Protein AF-A0A660MDF4-F1 (afdb_monomer)

Nearest PDB structures (foldseek):
  7ne4-assembly1_A  TM=8.855E-01  e=6.232E-06  Serratia proteamaculans
  7ywp-assembly1_A  TM=8.469E-01  e=3.876E-06  Serratia proteamaculans
  7yx7-assembly1_A  TM=8.996E-01  e=8.747E-06  Serratia proteamaculans
  7ne5-assembly1_A  TM=9.049E-01  e=1.147E-05  Serratia proteamaculans
  7zjz-assembly1_A  TM=8.510E-01  e=8.174E-06  Serratia proteamaculans

pLDDT: mean 87.12, std 18.78, range [40.5, 98.62]

Mean predicted aligned error: 10.51 Å

Foldseek 3Di:
DDDDDDDPPPPPPPPDPDPQDQDDAFFQWDWDDDPVGIDTDRCPVLDDPVPPPVRNVVNVVSRVVSVCVVCVVCVVVVVVVVCVVVVPDDPDDDDDDDDD

Radius of gyration: 26.7 Å; Cα contacts (8 Å, |Δi|>4): 46; chains: 1; bounding box: 45×89×53 Å

Sequence (100 aa):
MHLKPLLLTLVLTMTTLHAQTPPDVEKRPHTVTSPHGERQDEYYWLRDDERKDPQMLAYLNAENAYADAVLAPLQAQEDKLYDEIVARIKQDDSSVPERD

Struct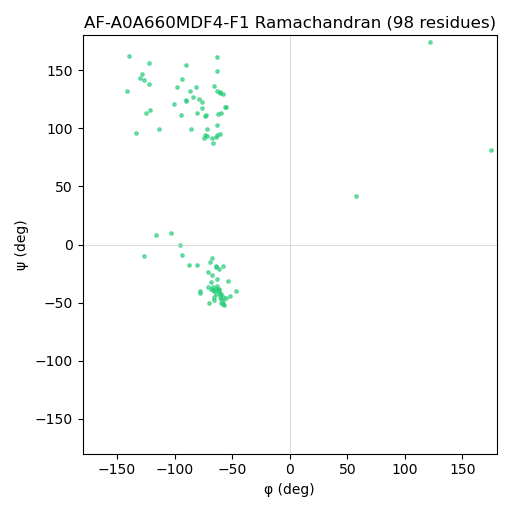ure (mmCIF, N/CA/C/O backbone):
data_AF-A0A660MDF4-F1
#
_entry.id   AF-A0A660MDF4-F1
#
loop_
_atom_site.group_PDB
_atom_site.id
_atom_site.type_symbol
_atom_site.label_atom_id
_atom_site.label_alt_id
_atom_site.label_comp_id
_atom_site.label_asym_id
_atom_site.label_entity_id
_atom_site.label_seq_id
_atom_site.pdbx_PDB_ins_code
_atom_site.Cartn_x
_atom_site.Cartn_y
_atom_site.Cartn_z
_atom_site.occupancy
_atom_site.B_iso_or_equiv
_atom_site.auth_seq_id
_atom_site.auth_comp_id
_atom_site.auth_asym_id
_atom_site.auth_atom_id
_atom_site.pdbx_PDB_model_num
ATOM 1 N N . MET A 1 1 ? -6.392 -58.453 34.659 1.00 48.75 1 MET A N 1
ATOM 2 C CA . MET A 1 1 ? -5.064 -57.844 34.414 1.00 48.75 1 MET A CA 1
ATOM 3 C C . MET A 1 1 ? -4.939 -57.665 32.916 1.00 48.75 1 MET A C 1
ATOM 5 O O . MET A 1 1 ? -5.020 -58.687 32.263 1.00 48.75 1 MET A O 1
ATOM 9 N N . HIS A 1 2 ? -4.894 -56.437 32.396 1.00 40.50 2 HIS A N 1
ATOM 10 C CA . HIS A 1 2 ? -4.283 -56.010 31.118 1.00 40.50 2 HIS A CA 1
ATOM 11 C C . HIS A 1 2 ? -4.637 -54.522 30.951 1.00 40.50 2 HIS A C 1
ATOM 13 O O . HIS A 1 2 ? -5.637 -54.141 30.348 1.00 40.50 2 HIS A O 1
ATOM 19 N N . LEU A 1 3 ? -3.840 -53.703 31.637 1.00 44.50 3 LEU A N 1
ATOM 20 C CA . LEU A 1 3 ? -3.893 -52.247 31.660 1.00 44.50 3 LEU A CA 1
ATOM 21 C C . LEU A 1 3 ? -3.281 -51.739 30.345 1.00 44.50 3 LEU A C 1
ATOM 23 O O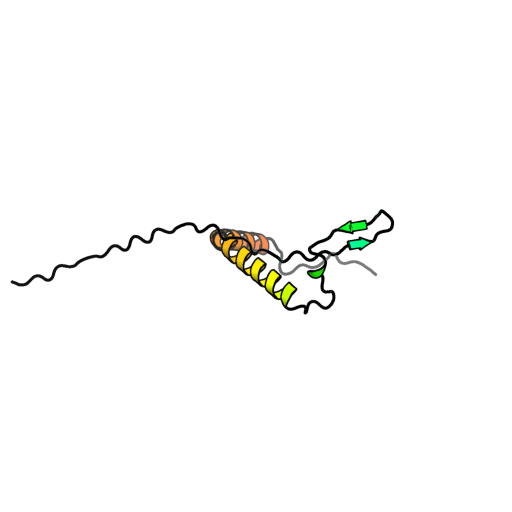 . LEU A 1 3 ? -2.115 -52.014 30.072 1.00 44.50 3 LEU A O 1
ATOM 27 N N . LYS A 1 4 ? -4.059 -51.044 29.508 1.00 46.25 4 LYS A N 1
ATOM 28 C CA . LYS A 1 4 ? -3.534 -50.384 28.303 1.00 46.25 4 LYS A CA 1
ATOM 29 C C . LYS A 1 4 ? -2.849 -49.070 28.715 1.00 46.25 4 LYS A C 1
ATOM 31 O O . LYS A 1 4 ? -3.503 -48.269 29.383 1.00 46.25 4 LYS A O 1
ATOM 36 N N . PRO A 1 5 ? -1.577 -48.828 28.354 1.00 48.19 5 PRO A N 1
ATOM 37 C CA . PRO A 1 5 ? -0.886 -47.600 28.718 1.00 48.19 5 PRO A CA 1
ATOM 38 C C . PRO A 1 5 ? -1.360 -46.445 27.828 1.00 48.19 5 PRO A C 1
ATOM 40 O O . PRO A 1 5 ? -1.294 -46.505 26.601 1.00 48.19 5 PRO A O 1
ATOM 43 N N . LEU A 1 6 ? -1.857 -45.399 28.481 1.00 52.12 6 LEU A N 1
ATOM 44 C CA . LEU A 1 6 ? -2.181 -44.098 27.913 1.00 52.12 6 LEU A CA 1
ATOM 45 C C . LEU A 1 6 ? -0.864 -43.369 27.597 1.00 52.12 6 LEU A C 1
ATOM 47 O O . LEU A 1 6 ? -0.240 -42.813 28.498 1.00 52.12 6 LEU A O 1
ATOM 51 N N . LEU A 1 7 ? -0.418 -43.384 26.337 1.00 45.69 7 LEU A N 1
ATOM 52 C CA . LEU A 1 7 ? 0.647 -42.487 25.882 1.00 45.69 7 LEU A CA 1
ATOM 53 C C . LEU A 1 7 ? 0.017 -41.150 25.471 1.00 45.69 7 LEU A C 1
ATOM 55 O O . LEU A 1 7 ? -0.538 -41.007 24.385 1.00 45.69 7 LEU A O 1
ATOM 59 N N . LEU A 1 8 ? 0.086 -40.180 26.379 1.00 44.44 8 LEU A N 1
ATOM 60 C CA . LEU A 1 8 ? -0.211 -38.776 26.128 1.00 44.44 8 LEU A CA 1
ATOM 61 C C . LEU A 1 8 ? 0.963 -38.172 25.338 1.00 44.44 8 LEU A C 1
ATOM 63 O O . LEU A 1 8 ? 1.945 -37.717 25.922 1.00 44.44 8 LEU A O 1
ATOM 67 N N . THR A 1 9 ? 0.899 -38.196 24.007 1.00 48.25 9 THR A N 1
ATOM 68 C CA . THR A 1 9 ? 1.815 -37.423 23.156 1.00 48.25 9 THR A CA 1
ATOM 69 C C . THR A 1 9 ? 1.468 -35.942 23.262 1.00 48.25 9 THR A C 1
ATOM 71 O O . THR A 1 9 ? 0.607 -35.433 22.548 1.00 48.25 9 THR A O 1
ATOM 74 N N . LEU A 1 10 ? 2.145 -35.257 24.183 1.00 48.72 10 LEU A N 1
ATOM 75 C CA . LEU A 1 10 ? 2.263 -33.805 24.228 1.00 48.72 10 LEU A CA 1
ATOM 76 C C . LEU A 1 10 ? 3.029 -33.348 22.976 1.00 48.72 10 LEU A C 1
ATOM 78 O O . LEU A 1 10 ? 4.259 -33.337 22.957 1.00 48.72 10 LEU A O 1
ATOM 82 N N . VAL A 1 11 ? 2.303 -33.011 21.910 1.00 54.84 11 VAL A N 1
ATOM 83 C CA . VAL A 1 11 ? 2.867 -32.289 20.765 1.00 54.84 11 VAL A CA 1
ATOM 84 C C . VAL A 1 11 ? 3.083 -30.852 21.225 1.00 54.84 11 VAL A C 1
ATOM 86 O O . VAL A 1 11 ? 2.164 -30.038 21.231 1.00 54.84 11 VAL A O 1
ATOM 89 N N . LEU A 1 12 ? 4.299 -30.560 21.684 1.00 47.72 12 LEU A N 1
ATOM 90 C CA . LEU A 1 12 ? 4.762 -29.203 21.933 1.00 47.72 12 LEU A CA 1
ATOM 91 C C . LEU A 1 12 ? 4.876 -28.505 20.571 1.00 47.72 12 LEU A C 1
ATOM 93 O O . LEU A 1 12 ? 5.894 -28.612 19.891 1.00 47.72 12 LEU A O 1
ATOM 97 N N . THR A 1 13 ? 3.811 -27.831 20.141 1.00 46.88 13 THR A N 1
ATOM 98 C CA . THR A 1 13 ? 3.865 -26.897 19.016 1.00 46.88 13 THR A CA 1
ATOM 99 C C . THR A 1 13 ? 4.797 -25.756 19.408 1.00 46.88 13 THR A C 1
ATOM 101 O O . THR A 1 13 ? 4.384 -24.811 20.078 1.00 46.88 13 THR A O 1
ATOM 104 N N . MET A 1 14 ? 6.074 -25.858 19.033 1.00 45.16 14 MET A N 1
ATOM 105 C CA . MET A 1 14 ? 6.950 -24.696 18.985 1.00 45.16 14 MET A CA 1
ATOM 106 C C . MET A 1 14 ? 6.379 -23.754 17.929 1.00 45.16 14 MET A C 1
ATOM 108 O O . MET A 1 14 ? 6.507 -23.995 16.731 1.00 45.16 14 MET A O 1
ATOM 112 N N . THR A 1 15 ? 5.716 -22.695 18.375 1.00 48.69 15 THR A N 1
ATOM 113 C CA . THR A 1 15 ? 5.403 -21.538 17.544 1.00 48.69 15 THR A CA 1
ATOM 114 C C . THR A 1 15 ? 6.716 -20.851 17.188 1.00 48.69 15 THR A C 1
ATOM 116 O O . THR A 1 15 ? 7.200 -19.959 17.878 1.00 48.69 15 THR A O 1
ATOM 119 N N . THR A 1 16 ? 7.341 -21.298 16.104 1.00 51.47 16 THR A N 1
ATOM 120 C CA . THR A 1 16 ? 8.371 -20.522 15.419 1.00 51.47 16 THR A CA 1
ATOM 121 C C . THR A 1 16 ? 7.715 -19.236 14.915 1.00 51.47 16 THR A C 1
ATOM 123 O O . THR A 1 16 ? 6.857 -19.311 14.032 1.00 51.47 16 THR A O 1
ATOM 126 N N . LEU A 1 17 ? 8.089 -18.074 15.467 1.00 51.38 17 LEU A N 1
ATOM 127 C CA . LEU A 1 17 ? 7.830 -16.780 14.830 1.00 51.38 17 LEU A CA 1
ATOM 128 C C . LEU A 1 17 ? 8.561 -16.795 13.480 1.00 51.38 17 LEU A C 1
ATOM 130 O O . LEU A 1 17 ? 9.761 -16.537 13.416 1.00 51.38 17 LEU A O 1
ATOM 134 N N . HIS A 1 18 ? 7.864 -17.154 12.405 1.00 55.88 18 HIS A N 1
ATOM 135 C CA . HIS A 1 18 ? 8.361 -16.892 11.062 1.00 55.88 18 HIS A CA 1
ATOM 136 C C . HIS A 1 18 ? 8.189 -15.396 10.826 1.00 55.88 18 HIS A C 1
ATOM 138 O O . HIS A 1 18 ? 7.064 -14.904 10.753 1.00 55.88 18 HIS A O 1
ATOM 144 N N . ALA A 1 19 ? 9.301 -14.663 10.760 1.00 66.50 19 ALA A N 1
ATOM 145 C CA . ALA A 1 19 ? 9.273 -13.319 10.211 1.00 66.50 19 ALA A CA 1
ATOM 146 C C . ALA A 1 19 ? 8.774 -13.445 8.767 1.00 66.50 19 ALA A C 1
ATOM 148 O O . ALA A 1 19 ? 9.436 -14.081 7.941 1.00 66.50 19 ALA A O 1
ATOM 149 N N . GLN A 1 20 ? 7.584 -12.911 8.490 1.00 82.81 20 GLN A N 1
ATOM 150 C CA . GLN A 1 20 ? 7.058 -12.898 7.133 1.00 82.81 20 GLN A CA 1
ATOM 151 C C . GLN A 1 20 ? 8.067 -12.159 6.257 1.00 82.81 20 GLN A C 1
ATOM 153 O O . GLN A 1 20 ? 8.564 -11.095 6.624 1.00 82.81 20 GLN A O 1
ATOM 158 N N . THR A 1 21 ? 8.445 -12.770 5.140 1.00 91.88 21 THR A N 1
ATOM 159 C CA . THR A 1 21 ? 9.347 -12.129 4.185 1.00 91.88 21 THR A CA 1
ATOM 160 C C . THR A 1 21 ? 8.496 -11.240 3.281 1.00 91.88 21 THR A C 1
ATOM 162 O O . THR A 1 21 ? 7.501 -11.743 2.751 1.00 91.88 21 THR A O 1
ATOM 165 N N . PRO A 1 22 ? 8.828 -9.947 3.124 1.00 94.12 22 PRO A N 1
ATOM 166 C CA . PRO A 1 22 ? 8.087 -9.070 2.225 1.00 94.12 22 PRO A CA 1
ATOM 167 C C . PRO A 1 22 ? 8.205 -9.566 0.776 1.00 94.12 22 PRO A C 1
ATOM 169 O O . PRO A 1 22 ? 9.226 -10.172 0.422 1.00 94.12 22 PRO A O 1
ATOM 172 N N . PRO A 1 23 ? 7.184 -9.342 -0.066 1.00 96.06 23 PRO A N 1
ATOM 173 C CA . PRO A 1 23 ? 7.263 -9.701 -1.472 1.00 96.06 23 PRO A CA 1
ATOM 174 C C . PRO A 1 23 ? 8.323 -8.841 -2.169 1.00 96.06 23 PRO A C 1
ATOM 176 O O . PRO A 1 23 ? 8.413 -7.636 -1.953 1.00 96.06 23 PRO A O 1
ATOM 179 N N . ASP A 1 24 ? 9.131 -9.475 -3.012 1.00 95.38 24 ASP A N 1
ATOM 180 C CA . ASP A 1 24 ? 10.086 -8.773 -3.869 1.00 95.38 24 ASP A CA 1
ATOM 181 C C . ASP A 1 24 ? 9.433 -8.432 -5.215 1.00 95.38 24 ASP A C 1
ATOM 183 O O . ASP A 1 24 ? 8.495 -9.106 -5.655 1.00 95.38 24 ASP A O 1
ATOM 187 N N . VAL A 1 25 ? 9.936 -7.395 -5.881 1.00 95.88 25 VAL A N 1
ATOM 188 C CA . VAL A 1 25 ? 9.368 -6.879 -7.129 1.00 95.88 25 VAL A CA 1
ATOM 189 C C . VAL A 1 25 ? 10.415 -6.787 -8.225 1.00 95.88 25 VAL A C 1
ATOM 191 O O . VAL A 1 25 ? 11.571 -6.422 -8.011 1.00 95.88 25 VAL A O 1
ATOM 194 N N . GLU A 1 26 ? 9.998 -7.117 -9.443 1.00 96.81 26 GLU A N 1
ATOM 195 C CA . GLU A 1 26 ? 10.870 -7.053 -10.605 1.00 96.81 26 GLU A CA 1
ATOM 196 C C . GLU A 1 26 ? 11.326 -5.612 -10.881 1.00 96.81 26 GLU A C 1
ATOM 198 O O . GLU A 1 26 ? 10.527 -4.675 -10.966 1.00 96.81 26 GLU A O 1
ATOM 203 N N . LYS A 1 27 ? 12.631 -5.451 -11.092 1.00 98.06 27 LYS A N 1
ATOM 204 C CA . LYS A 1 27 ? 13.246 -4.199 -11.530 1.00 98.06 27 LYS A CA 1
ATOM 205 C C . LYS A 1 27 ? 13.295 -4.143 -13.048 1.00 98.06 27 LYS A C 1
ATOM 207 O O . LYS A 1 27 ? 13.913 -5.001 -13.678 1.00 98.06 27 LYS A O 1
ATOM 212 N N . ARG A 1 28 ? 12.707 -3.102 -13.638 1.00 97.75 28 ARG A N 1
ATOM 213 C CA . ARG A 1 28 ? 12.711 -2.867 -15.087 1.00 97.75 28 ARG A CA 1
ATOM 214 C C . ARG A 1 28 ? 13.342 -1.521 -15.395 1.00 97.75 28 ARG A C 1
ATOM 216 O O . ARG A 1 28 ? 12.775 -0.501 -15.012 1.00 97.75 28 ARG A O 1
ATOM 223 N N . PRO A 1 29 ? 14.487 -1.474 -16.097 1.00 98.06 29 PRO A N 1
ATOM 224 C CA . PRO A 1 29 ? 15.103 -0.207 -16.440 1.00 98.06 29 PRO A CA 1
ATOM 225 C C . PRO A 1 29 ? 14.133 0.711 -17.198 1.00 98.06 29 PRO A C 1
ATOM 227 O O . PRO A 1 29 ? 13.697 0.392 -18.301 1.00 98.06 29 PRO A O 1
ATOM 230 N N . HIS A 1 30 ? 13.824 1.866 -16.615 1.00 97.94 30 HIS A N 1
ATOM 231 C CA . HIS A 1 30 ? 13.044 2.919 -17.240 1.00 97.94 30 HIS A CA 1
ATOM 232 C C . HIS A 1 30 ? 13.614 4.294 -16.868 1.00 97.94 30 HIS A C 1
ATOM 234 O O . HIS A 1 30 ? 13.882 4.574 -15.699 1.00 97.94 30 HIS A O 1
ATOM 240 N N . THR A 1 31 ? 13.808 5.156 -17.866 1.00 98.00 31 THR A N 1
ATOM 241 C CA . THR A 1 31 ? 14.310 6.521 -17.675 1.00 98.00 31 THR A CA 1
ATOM 242 C C . THR A 1 31 ? 13.148 7.502 -17.728 1.00 98.00 31 THR A C 1
ATOM 244 O O . THR A 1 31 ? 12.453 7.604 -18.735 1.00 98.00 31 THR A O 1
ATOM 247 N N . VAL A 1 32 ? 12.953 8.249 -16.645 1.00 97.19 32 VAL A N 1
ATOM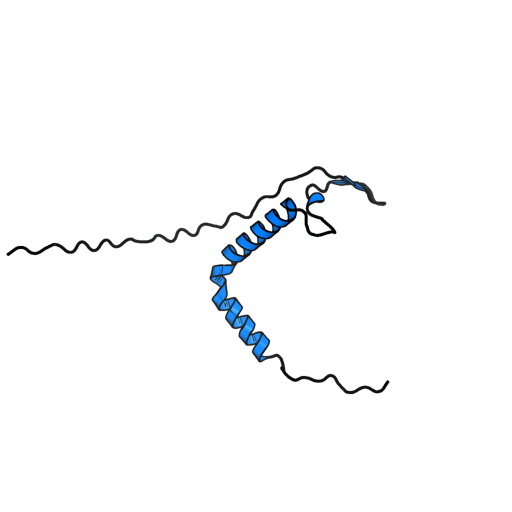 248 C CA . VAL A 1 32 ? 11.955 9.315 -16.558 1.00 97.19 32 VAL A CA 1
ATOM 249 C C . VAL A 1 32 ? 12.624 10.641 -16.899 1.00 97.19 32 VAL A C 1
ATOM 251 O O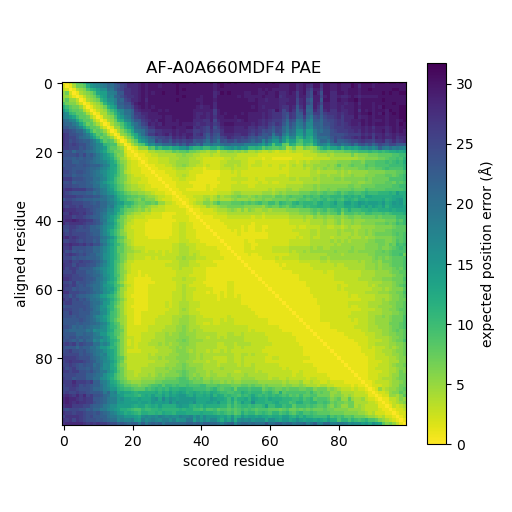 . VAL A 1 32 ? 13.456 11.147 -16.141 1.00 97.19 32 VAL A O 1
ATOM 254 N N . THR A 1 33 ? 12.247 11.213 -18.040 1.00 96.62 33 THR A N 1
ATOM 255 C CA . THR A 1 33 ? 12.733 12.520 -18.495 1.00 96.62 33 THR A CA 1
ATOM 256 C C . THR A 1 33 ? 11.961 13.650 -17.817 1.00 96.62 33 THR A C 1
ATOM 258 O O . THR A 1 33 ? 10.732 13.624 -17.739 1.00 96.62 33 THR A O 1
ATOM 261 N N . SER A 1 34 ? 12.674 14.675 -17.348 1.00 94.94 34 SER A N 1
ATOM 262 C CA . SER A 1 34 ? 12.075 15.895 -16.806 1.00 94.94 34 SER A CA 1
ATOM 263 C C . SER A 1 34 ? 12.848 17.144 -17.249 1.00 94.94 34 SER A C 1
ATOM 265 O O . SER A 1 34 ? 14.022 17.036 -17.614 1.00 94.94 34 SER A O 1
ATOM 267 N 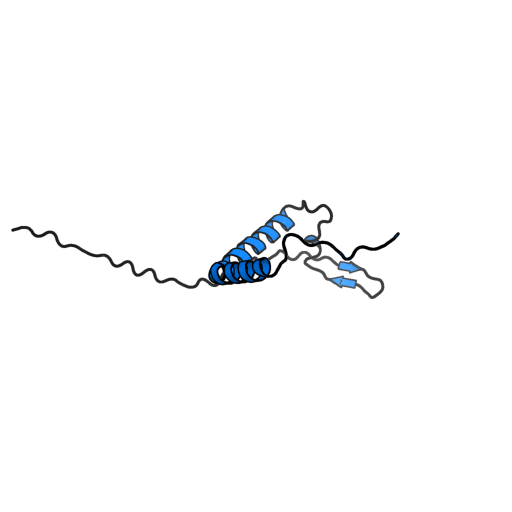N . PRO A 1 35 ? 12.250 18.349 -17.163 1.00 96.12 35 PRO A N 1
ATOM 268 C CA . PRO A 1 35 ? 12.953 19.605 -17.447 1.00 96.12 35 PRO A CA 1
ATOM 269 C C . PRO A 1 35 ? 14.201 19.845 -16.581 1.00 96.12 35 PRO A C 1
ATOM 271 O O . PRO A 1 35 ? 15.045 20.661 -16.937 1.00 96.12 35 PRO A O 1
ATOM 274 N N . HIS A 1 36 ? 14.319 19.148 -15.447 1.00 94.25 36 HIS A N 1
ATOM 275 C CA . HIS A 1 36 ? 15.427 19.276 -14.497 1.00 94.25 36 HIS A CA 1
ATOM 276 C C . HIS A 1 36 ? 16.442 18.128 -14.595 1.00 94.25 36 HIS A C 1
ATOM 278 O O . HIS A 1 36 ? 17.321 18.018 -13.744 1.00 94.25 36 HIS A O 1
ATOM 284 N N . GLY A 1 37 ? 16.328 17.287 -15.625 1.00 94.75 37 GLY A N 1
ATOM 285 C CA . GLY A 1 37 ? 17.211 16.153 -15.867 1.00 94.75 37 GLY A CA 1
ATOM 286 C C . GLY A 1 37 ? 16.474 14.820 -15.936 1.00 94.75 37 GLY A C 1
ATOM 287 O O . GLY A 1 37 ? 15.264 14.723 -15.709 1.00 94.75 37 GLY A O 1
ATOM 288 N N . GLU A 1 38 ? 17.235 13.788 -16.276 1.00 97.12 38 GLU A N 1
ATOM 289 C CA . GLU A 1 38 ? 16.765 12.411 -16.369 1.00 97.12 38 GLU A CA 1
ATOM 290 C C . GLU A 1 38 ? 17.017 11.671 -15.056 1.00 97.12 38 GLU A C 1
ATOM 292 O O . GLU A 1 38 ? 18.048 11.858 -14.406 1.00 97.12 38 GLU A O 1
ATOM 297 N N . ARG A 1 39 ? 16.072 10.812 -14.667 1.00 96.81 39 ARG A N 1
ATOM 298 C CA . ARG A 1 39 ? 16.221 9.905 -13.524 1.00 96.81 39 ARG A CA 1
ATOM 299 C C . ARG A 1 39 ? 15.903 8.478 -13.941 1.00 96.81 39 ARG A C 1
ATOM 301 O O . ARG A 1 39 ? 15.014 8.255 -14.757 1.00 96.81 39 ARG A O 1
ATOM 308 N N . GLN A 1 40 ? 16.584 7.518 -13.332 1.00 97.75 40 GLN A N 1
ATOM 309 C CA . GLN A 1 40 ? 16.256 6.109 -13.490 1.00 97.75 40 GLN A CA 1
ATOM 310 C C . GLN A 1 40 ? 15.191 5.704 -12.466 1.00 97.75 40 GLN A C 1
ATOM 312 O O . GLN A 1 40 ? 15.317 6.020 -11.284 1.00 97.75 40 GLN A O 1
ATOM 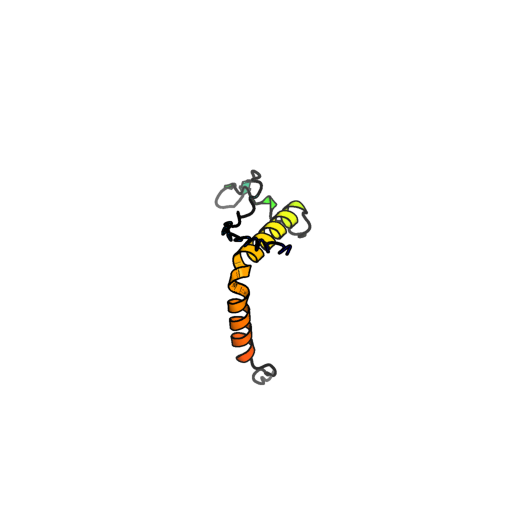317 N N . ASP A 1 41 ? 14.149 5.018 -12.919 1.00 97.62 41 ASP A N 1
ATOM 318 C CA . ASP A 1 41 ? 13.058 4.512 -12.091 1.00 97.62 41 ASP A CA 1
ATOM 319 C C . ASP A 1 41 ? 12.766 3.059 -12.465 1.00 97.62 41 ASP A C 1
ATOM 321 O O . ASP A 1 41 ? 12.051 2.778 -13.422 1.00 97.62 41 ASP A O 1
ATOM 325 N N . GLU A 1 42 ? 13.351 2.121 -11.722 1.00 98.44 42 GLU A N 1
ATOM 326 C CA . GLU A 1 42 ? 13.222 0.688 -12.011 1.00 98.44 42 GLU A CA 1
ATOM 327 C C . GLU A 1 42 ? 11.797 0.146 -11.795 1.00 98.44 42 GLU A C 1
ATOM 329 O O . GLU A 1 42 ? 11.490 -0.971 -12.214 1.00 98.44 42 GLU A O 1
ATOM 334 N N . TYR A 1 43 ? 10.921 0.926 -11.157 1.00 98.00 43 TYR A N 1
ATOM 335 C CA . TYR A 1 43 ? 9.577 0.510 -10.760 1.00 98.00 43 TYR A CA 1
ATOM 336 C C . TYR A 1 43 ? 8.480 1.298 -11.469 1.00 98.00 43 TYR A C 1
ATOM 338 O O . TYR A 1 43 ? 7.302 1.132 -11.160 1.00 98.00 43 TYR A O 1
ATOM 346 N N . TYR A 1 44 ? 8.842 2.117 -12.461 1.00 97.56 44 TYR A N 1
ATOM 347 C CA . TYR A 1 44 ? 7.883 2.922 -13.217 1.00 97.56 44 TYR A CA 1
ATOM 348 C C . TYR A 1 44 ? 6.746 2.081 -13.819 1.00 97.56 44 TYR A C 1
ATOM 350 O O . TYR A 1 44 ? 5.615 2.544 -13.926 1.00 97.56 44 TYR A O 1
ATOM 358 N N . TRP A 1 45 ? 7.037 0.824 -14.164 1.00 97.50 45 TRP A N 1
ATOM 359 C CA . TRP A 1 45 ? 6.083 -0.129 -14.729 1.00 97.50 45 TRP A CA 1
ATOM 360 C C . TRP A 1 45 ? 4.931 -0.515 -13.786 1.00 97.50 45 TRP A C 1
ATOM 362 O O . TRP A 1 45 ? 3.904 -0.976 -14.269 1.00 97.50 45 TRP A O 1
ATOM 372 N N . LEU A 1 46 ? 5.066 -0.312 -12.469 1.00 97.88 46 LEU A N 1
ATOM 373 C CA . LEU A 1 46 ? 3.968 -0.517 -11.515 1.00 97.88 46 LEU A CA 1
ATOM 374 C C . LEU A 1 46 ? 2.856 0.526 -11.671 1.00 97.88 46 LEU A C 1
ATOM 376 O O . LEU A 1 46 ? 1.763 0.353 -11.135 1.00 97.88 46 LEU A O 1
ATOM 380 N N . ARG A 1 47 ? 3.111 1.626 -12.386 1.00 97.12 47 ARG A N 1
ATOM 381 C CA . ARG A 1 47 ? 2.065 2.571 -12.751 1.00 97.12 47 ARG A CA 1
ATOM 382 C C . ARG A 1 47 ? 1.298 2.040 -13.958 1.00 97.12 47 ARG A C 1
ATOM 384 O O . ARG A 1 47 ? 1.805 2.048 -15.075 1.00 97.12 47 ARG A O 1
ATOM 391 N N . ASP A 1 48 ? 0.035 1.710 -13.732 1.00 97.50 48 ASP A N 1
ATOM 392 C CA . ASP A 1 48 ? -0.950 1.506 -14.788 1.00 97.50 48 ASP A CA 1
ATOM 393 C C . ASP A 1 48 ? -2.162 2.412 -14.544 1.00 97.50 48 ASP A C 1
ATOM 395 O O . ASP A 1 48 ? -2.901 2.248 -13.569 1.00 97.50 48 ASP A O 1
ATOM 399 N N . ASP A 1 49 ? -2.366 3.381 -15.437 1.00 97.94 49 ASP A N 1
ATOM 400 C CA . ASP A 1 49 ? -3.446 4.361 -15.318 1.00 97.94 49 ASP A CA 1
ATOM 401 C C . ASP A 1 49 ? -4.833 3.700 -15.491 1.00 97.94 49 ASP A C 1
ATOM 403 O O . ASP A 1 49 ? -5.814 4.166 -14.898 1.00 97.94 49 ASP A O 1
ATOM 407 N N . GLU A 1 50 ? -4.917 2.571 -16.210 1.00 98.00 50 GLU A N 1
ATOM 408 C CA . GLU A 1 50 ? -6.144 1.772 -16.323 1.00 98.00 50 GLU A CA 1
ATOM 409 C C . GLU A 1 50 ? -6.388 0.845 -15.127 1.00 98.00 50 GLU A C 1
ATOM 411 O O . GLU A 1 50 ? -7.526 0.407 -14.932 1.00 98.00 50 GLU A O 1
ATOM 416 N N . ARG A 1 51 ? -5.355 0.582 -14.314 1.00 97.38 51 ARG A N 1
ATOM 417 C CA . ARG A 1 51 ? -5.383 -0.278 -13.116 1.00 97.38 51 ARG A CA 1
ATOM 418 C C . ARG A 1 51 ? -5.838 -1.717 -13.397 1.00 97.38 51 ARG A C 1
ATOM 420 O O . ARG A 1 51 ? -6.623 -2.290 -12.643 1.00 97.38 51 ARG A O 1
ATOM 427 N N . LYS A 1 52 ? -5.365 -2.300 -14.491 1.00 97.94 52 LYS A N 1
ATOM 428 C CA . LYS A 1 52 ? -5.686 -3.657 -14.954 1.00 97.94 52 LYS A CA 1
ATOM 429 C C . LYS A 1 52 ? -4.460 -4.521 -15.214 1.00 97.94 52 LYS A C 1
ATOM 431 O O . LYS A 1 52 ? -4.639 -5.717 -15.441 1.00 97.94 52 LYS A O 1
ATOM 436 N N . ASP A 1 53 ? -3.255 -3.954 -15.207 1.00 98.12 53 ASP A N 1
ATOM 437 C CA . ASP A 1 53 ? -2.034 -4.712 -15.443 1.00 98.12 53 ASP A CA 1
ATOM 438 C C . ASP A 1 53 ? -1.930 -5.878 -14.438 1.00 98.12 53 ASP A C 1
ATOM 440 O O . ASP A 1 53 ? -1.891 -5.660 -13.221 1.00 98.12 53 ASP A O 1
ATOM 444 N N . PRO A 1 54 ? -1.916 -7.136 -14.915 1.00 98.31 54 PRO A N 1
ATOM 445 C CA . PRO A 1 54 ? -1.986 -8.293 -14.036 1.00 98.31 54 PRO A CA 1
ATOM 446 C C . PRO A 1 54 ? -0.708 -8.503 -13.218 1.00 98.31 54 PRO A C 1
ATOM 448 O O . PRO A 1 54 ? -0.779 -9.125 -12.162 1.00 98.31 54 PRO A O 1
ATOM 451 N N . GLN A 1 55 ? 0.449 -8.001 -13.662 1.00 97.50 55 GLN A N 1
ATOM 452 C CA . GLN A 1 55 ? 1.706 -8.125 -12.917 1.00 97.50 55 GLN A CA 1
ATOM 453 C C . GLN A 1 55 ? 1.759 -7.119 -11.764 1.00 97.50 55 GLN A C 1
ATOM 455 O O . GLN A 1 55 ? 2.132 -7.480 -10.649 1.00 97.50 55 GLN A O 1
ATOM 460 N N . MET A 1 56 ? 1.310 -5.889 -12.011 1.00 97.81 56 MET A N 1
ATOM 461 C CA . MET A 1 56 ? 1.103 -4.867 -10.989 1.00 97.81 56 MET A CA 1
ATOM 462 C C . MET A 1 56 ? 0.090 -5.349 -9.946 1.00 97.81 56 MET A C 1
ATOM 464 O O . MET A 1 56 ? 0.393 -5.353 -8.753 1.00 97.81 56 MET A O 1
ATOM 468 N N . LEU A 1 57 ? -1.077 -5.844 -10.379 1.00 98.44 57 LEU A N 1
ATOM 469 C CA . LEU A 1 57 ? -2.107 -6.351 -9.465 1.00 98.44 57 LEU A CA 1
ATOM 470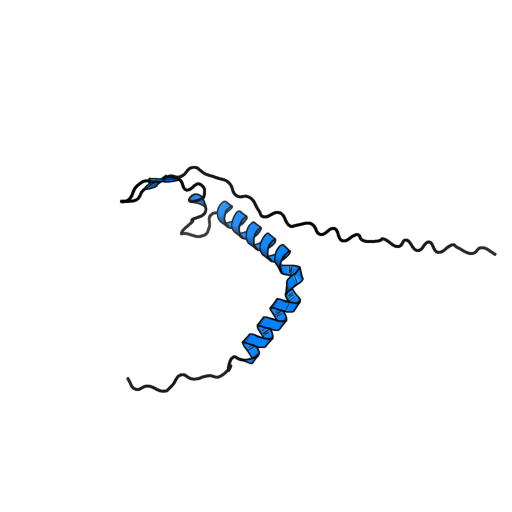 C C . LEU A 1 57 ? -1.620 -7.561 -8.659 1.00 98.44 57 LEU A C 1
ATOM 472 O O . LEU A 1 57 ? -1.925 -7.667 -7.473 1.00 98.44 57 LEU A O 1
ATOM 476 N N . ALA A 1 58 ? -0.858 -8.471 -9.272 1.00 98.12 58 ALA A N 1
ATOM 477 C CA . ALA A 1 58 ? -0.271 -9.603 -8.561 1.00 98.12 58 ALA A CA 1
ATOM 478 C C . ALA A 1 58 ? 0.678 -9.144 -7.446 1.00 98.12 58 ALA A C 1
ATOM 480 O O . ALA A 1 58 ? 0.600 -9.670 -6.336 1.00 98.12 58 ALA A O 1
ATOM 481 N N . TYR A 1 59 ? 1.518 -8.141 -7.713 1.00 98.12 59 TYR A N 1
ATOM 482 C CA . TYR A 1 59 ? 2.414 -7.585 -6.704 1.00 98.12 59 TYR A CA 1
ATOM 483 C C . TYR A 1 59 ? 1.648 -6.879 -5.573 1.00 98.12 59 TYR A C 1
ATOM 485 O O . TYR A 1 59 ? 1.896 -7.170 -4.406 1.00 98.12 59 TYR A O 1
ATOM 493 N N . LEU A 1 60 ? 0.644 -6.049 -5.888 1.00 98.19 60 LEU A N 1
ATOM 494 C CA . LEU A 1 60 ? -0.183 -5.398 -4.860 1.00 98.19 60 LEU A CA 1
ATOM 495 C C . LEU A 1 60 ? -0.943 -6.404 -3.984 1.00 98.19 60 LEU A C 1
ATOM 497 O O . LEU A 1 60 ? -1.050 -6.218 -2.776 1.00 98.19 60 LEU A O 1
ATOM 501 N N . ASN A 1 61 ? -1.448 -7.493 -4.567 1.00 98.25 61 ASN A N 1
ATOM 502 C CA . ASN A 1 61 ? -2.099 -8.552 -3.794 1.00 98.25 61 ASN A CA 1
ATOM 503 C C . ASN A 1 61 ? -1.112 -9.292 -2.881 1.00 98.25 61 ASN A C 1
ATOM 505 O O . ASN A 1 61 ? -1.479 -9.661 -1.766 1.00 98.25 61 ASN A O 1
ATOM 509 N N . ALA A 1 62 ? 0.130 -9.497 -3.329 1.00 97.88 62 ALA A N 1
ATOM 510 C CA . ALA A 1 62 ? 1.175 -10.079 -2.494 1.00 97.88 62 ALA A CA 1
ATOM 511 C C . ALA A 1 62 ? 1.540 -9.156 -1.317 1.00 97.88 62 ALA A C 1
ATOM 513 O O . ALA A 1 62 ? 1.691 -9.640 -0.197 1.00 97.88 62 ALA A O 1
ATOM 514 N N . GLU A 1 63 ? 1.614 -7.842 -1.550 1.00 98.25 63 GLU A N 1
ATOM 515 C CA . GLU A 1 63 ? 1.835 -6.844 -0.494 1.00 98.25 63 GLU A CA 1
ATOM 516 C C . GLU A 1 63 ? 0.676 -6.804 0.510 1.00 98.25 63 GLU A C 1
ATOM 518 O O . GLU A 1 63 ? 0.916 -6.813 1.716 1.00 98.25 63 GLU A O 1
ATOM 523 N N . ASN A 1 64 ? -0.579 -6.857 0.047 1.00 98.19 64 ASN A N 1
ATOM 524 C CA . ASN A 1 64 ? -1.743 -6.939 0.937 1.00 98.19 64 ASN A CA 1
ATOM 525 C C . ASN A 1 64 ? -1.694 -8.199 1.813 1.00 98.19 64 ASN A C 1
ATOM 527 O O . ASN A 1 64 ? -1.846 -8.110 3.026 1.00 98.19 64 ASN A O 1
ATOM 531 N N . ALA A 1 65 ? -1.402 -9.365 1.227 1.00 97.56 65 ALA A N 1
ATOM 532 C CA . ALA A 1 65 ? -1.296 -10.612 1.984 1.00 97.56 65 ALA A CA 1
ATOM 533 C C . ALA A 1 65 ? -0.152 -10.581 3.015 1.00 97.56 65 ALA A C 1
ATOM 535 O O . ALA A 1 65 ? -0.265 -11.152 4.103 1.00 97.56 65 ALA A O 1
ATOM 536 N N . TYR A 1 66 ? 0.956 -9.917 2.683 1.00 97.31 66 TYR A N 1
ATOM 537 C CA . TYR A 1 66 ? 2.052 -9.689 3.616 1.00 97.31 66 TYR A CA 1
ATOM 538 C C . TYR A 1 66 ? 1.629 -8.767 4.766 1.00 97.31 66 TYR A C 1
ATOM 540 O O . TYR A 1 66 ? 1.850 -9.114 5.928 1.00 97.31 66 TYR A O 1
ATOM 548 N N . ALA A 1 67 ? 0.982 -7.639 4.460 1.00 96.88 67 ALA A N 1
ATOM 549 C CA . ALA A 1 67 ? 0.463 -6.709 5.456 1.00 96.88 67 ALA A CA 1
ATOM 550 C C . ALA A 1 67 ? -0.533 -7.395 6.403 1.00 96.88 67 ALA A C 1
ATOM 552 O O . ALA A 1 67 ? -0.347 -7.322 7.617 1.00 96.88 67 ALA A O 1
ATOM 553 N N . ASP A 1 68 ? -1.505 -8.139 5.867 1.00 96.56 68 ASP A N 1
ATOM 554 C CA . ASP A 1 68 ? -2.473 -8.916 6.649 1.00 96.56 68 ASP A CA 1
ATOM 555 C C . ASP A 1 68 ? -1.762 -9.879 7.609 1.00 96.56 68 ASP A C 1
ATOM 557 O O . ASP A 1 68 ? -2.077 -9.944 8.797 1.00 96.56 68 ASP A O 1
ATOM 561 N N . ALA A 1 69 ? -0.751 -10.606 7.125 1.00 95.81 69 ALA A N 1
ATOM 562 C CA . ALA A 1 69 ? -0.018 -11.564 7.944 1.00 95.81 69 ALA A CA 1
ATOM 563 C C . ALA A 1 69 ? 0.828 -10.896 9.043 1.00 95.81 69 ALA A C 1
ATOM 565 O O . ALA A 1 69 ? 0.917 -11.422 10.154 1.00 95.81 69 ALA A O 1
ATOM 566 N N . VAL A 1 70 ? 1.456 -9.754 8.749 1.00 96.12 70 VAL A N 1
ATOM 567 C CA . VAL A 1 70 ? 2.260 -8.993 9.721 1.00 96.12 70 VAL A CA 1
ATOM 568 C C . VAL A 1 70 ? 1.378 -8.328 10.775 1.00 96.12 70 VAL A C 1
ATOM 570 O O . VAL A 1 70 ? 1.769 -8.268 11.942 1.00 96.12 70 VAL A O 1
ATOM 573 N N . LEU A 1 71 ? 0.199 -7.843 10.382 1.00 95.75 71 LEU A N 1
ATOM 574 C CA . LEU A 1 71 ? -0.725 -7.130 11.262 1.00 95.75 71 LEU A CA 1
ATOM 575 C C . LEU A 1 71 ? -1.684 -8.053 12.016 1.00 95.75 71 LEU A C 1
ATOM 577 O O . LEU A 1 71 ? -2.188 -7.644 13.058 1.00 95.75 71 LEU A O 1
ATOM 581 N N . ALA A 1 72 ? -1.872 -9.305 11.587 1.00 96.69 72 ALA A N 1
ATOM 582 C CA . ALA A 1 72 ? -2.764 -10.266 12.243 1.00 96.69 72 ALA A CA 1
ATOM 583 C C . ALA A 1 72 ? -2.623 -10.355 13.782 1.00 96.69 72 ALA A C 1
ATOM 585 O O . ALA A 1 72 ? -3.648 -10.429 14.465 1.00 96.69 72 ALA A O 1
ATOM 586 N N . PRO A 1 73 ? -1.416 -10.309 14.392 1.00 96.50 73 PRO A N 1
ATOM 587 C CA . PRO A 1 73 ? -1.284 -10.321 15.853 1.00 96.50 73 PRO A CA 1
ATOM 588 C C . PRO A 1 73 ? -1.883 -9.092 16.559 1.00 96.50 73 PRO A C 1
ATOM 590 O O . PRO A 1 73 ? -2.116 -9.140 17.767 1.00 96.50 73 PRO A O 1
ATOM 593 N N . LEU A 1 74 ? -2.103 -7.993 15.834 1.00 97.19 74 LEU A N 1
ATOM 594 C CA . LEU A 1 74 ? -2.603 -6.718 16.348 1.00 97.19 74 LEU A CA 1
ATOM 595 C C . LEU A 1 74 ? -4.122 -6.557 16.205 1.00 97.19 74 LEU A C 1
ATOM 597 O O . LEU A 1 74 ? -4.645 -5.551 16.679 1.00 97.19 74 LEU A O 1
ATOM 601 N N . GLN A 1 75 ? -4.841 -7.537 15.642 1.00 97.38 75 GLN A N 1
ATOM 602 C CA . GLN A 1 75 ? -6.281 -7.424 15.366 1.00 97.38 75 GLN A CA 1
ATOM 603 C C . GLN A 1 75 ? -7.093 -6.980 16.591 1.00 97.38 75 GLN A C 1
ATOM 605 O O . GLN A 1 75 ? -7.897 -6.062 16.513 1.00 97.38 75 GLN A O 1
ATOM 610 N N . ALA A 1 76 ? -6.824 -7.552 17.769 1.00 98.06 76 ALA A N 1
ATOM 611 C CA . ALA A 1 76 ? -7.541 -7.175 18.989 1.00 98.06 76 ALA A CA 1
ATOM 612 C C . ALA A 1 76 ? -7.311 -5.705 19.401 1.00 98.06 76 ALA A C 1
ATOM 614 O O . ALA A 1 76 ? -8.165 -5.087 20.036 1.00 98.06 76 ALA A O 1
ATOM 615 N N . GLN A 1 77 ? -6.141 -5.145 19.080 1.00 98.56 77 GLN A N 1
ATOM 616 C CA . GLN A 1 77 ? -5.843 -3.736 19.319 1.00 98.56 77 GLN A CA 1
ATOM 617 C C . GLN A 1 77 ? -6.504 -2.842 18.266 1.00 98.56 77 GLN A C 1
ATOM 619 O O . GLN A 1 77 ? -7.019 -1.785 18.624 1.00 98.56 77 GLN A O 1
ATOM 624 N N . GLU A 1 78 ? -6.504 -3.266 17.002 1.00 98.19 78 GLU A N 1
ATOM 625 C CA . GLU A 1 78 ? -7.213 -2.596 15.911 1.00 98.19 78 GLU A CA 1
ATOM 626 C C . GLU A 1 78 ? -8.715 -2.490 16.205 1.00 98.19 78 GLU A C 1
ATOM 628 O O . GLU A 1 78 ? -9.247 -1.381 16.211 1.00 98.19 78 GLU A O 1
ATOM 633 N N . ASP A 1 79 ? -9.361 -3.602 16.568 1.00 98.50 79 ASP A N 1
ATOM 634 C CA . ASP A 1 79 ? -10.791 -3.662 16.897 1.00 98.50 79 ASP A CA 1
ATOM 635 C C . ASP A 1 79 ? -11.137 -2.707 18.048 1.00 98.50 79 ASP A C 1
ATOM 637 O O . ASP A 1 79 ? -12.085 -1.925 17.977 1.00 98.50 79 ASP A O 1
ATOM 641 N N . LYS A 1 80 ? -10.309 -2.700 19.100 1.00 98.62 80 LYS A N 1
ATOM 642 C CA . LYS A 1 80 ? -10.488 -1.790 20.235 1.00 98.62 80 LYS A CA 1
ATOM 643 C C . LYS A 1 80 ? -10.409 -0.322 19.807 1.00 98.62 80 LYS A C 1
ATOM 645 O O . LYS A 1 80 ? -11.215 0.490 20.256 1.00 98.62 80 LYS A O 1
ATOM 650 N N . LEU A 1 81 ? -9.424 0.036 18.982 1.00 98.50 81 LEU A N 1
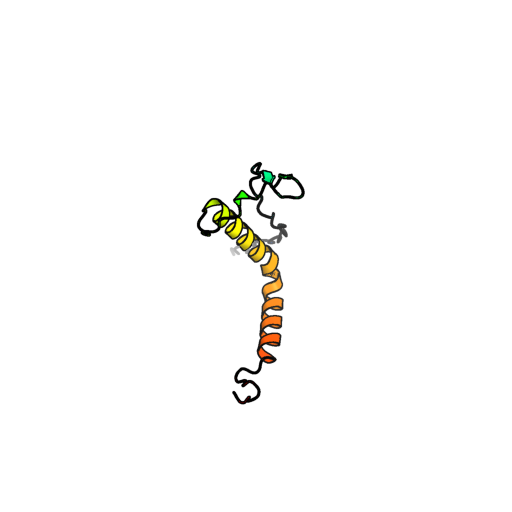ATOM 651 C CA . LEU A 1 81 ? -9.269 1.409 18.498 1.00 98.50 81 LEU A CA 1
ATOM 652 C C . LEU A 1 81 ? -10.428 1.811 17.584 1.00 98.50 81 LEU A C 1
ATOM 654 O O . LEU A 1 81 ? -10.916 2.935 17.691 1.00 98.50 81 LEU A O 1
ATOM 658 N N . TYR A 1 82 ? -10.891 0.899 16.728 1.00 98.31 82 TYR A N 1
ATOM 659 C CA . TYR A 1 82 ? -12.066 1.105 15.890 1.00 98.31 82 TYR A CA 1
ATOM 660 C C . TYR A 1 82 ? -13.298 1.442 16.739 1.00 98.31 82 TYR A C 1
ATOM 662 O O . TYR A 1 82 ? -13.911 2.494 16.534 1.00 98.31 82 TYR A O 1
ATOM 670 N N . ASP A 1 83 ? -13.598 0.622 17.749 1.00 98.19 83 ASP A N 1
ATOM 671 C CA . ASP A 1 83 ? -14.732 0.836 18.652 1.00 98.19 83 ASP A CA 1
ATOM 672 C C . ASP A 1 83 ? -14.626 2.177 19.392 1.00 98.19 83 ASP A C 1
ATOM 674 O O . ASP A 1 83 ? -15.600 2.926 19.492 1.00 98.19 83 ASP A O 1
ATOM 678 N N . GLU A 1 84 ? -13.431 2.525 19.879 1.00 98.25 84 GLU A N 1
ATOM 679 C CA . GLU A 1 84 ? -13.184 3.795 20.566 1.00 98.25 84 GLU A CA 1
ATOM 680 C C . GLU A 1 84 ? -13.383 5.017 19.658 1.00 98.25 84 GLU A C 1
ATOM 682 O O . GLU A 1 84 ? -13.878 6.049 20.124 1.00 98.25 84 GLU A O 1
ATOM 687 N N . ILE A 1 85 ? -12.987 4.929 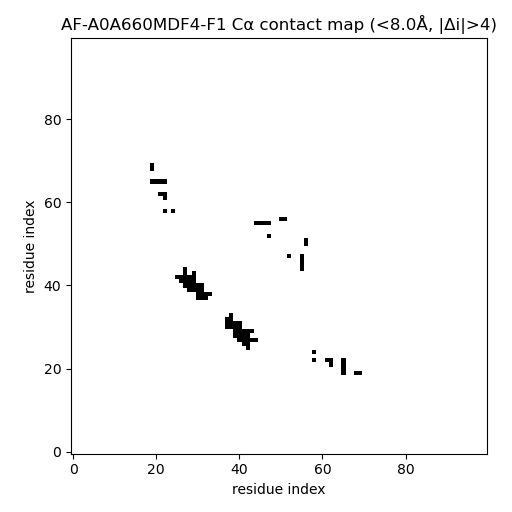18.384 1.00 97.88 85 ILE A N 1
ATOM 688 C CA . ILE A 1 85 ? -13.156 6.007 17.402 1.00 97.88 85 ILE A CA 1
ATOM 689 C C . ILE A 1 85 ? -14.635 6.157 17.049 1.00 97.88 85 ILE A C 1
ATOM 691 O O . ILE A 1 85 ? -15.175 7.260 17.146 1.00 97.88 85 ILE A O 1
ATOM 695 N N . VAL A 1 86 ? -15.309 5.058 16.698 1.00 96.75 86 VAL A N 1
ATOM 696 C CA . VAL A 1 86 ? -16.731 5.068 16.323 1.00 96.75 86 VAL A CA 1
ATOM 697 C C . VAL A 1 86 ? -17.601 5.564 17.476 1.00 96.75 86 VAL A C 1
ATOM 699 O O . VAL A 1 86 ? -18.492 6.383 17.254 1.00 96.75 86 VAL A O 1
ATOM 702 N N . ALA A 1 87 ? -17.302 5.167 18.717 1.00 97.19 87 ALA A N 1
ATOM 703 C CA . ALA A 1 87 ? -18.029 5.617 19.904 1.00 97.19 87 ALA A CA 1
ATOM 704 C C . ALA A 1 87 ? -17.964 7.140 20.136 1.00 97.19 87 ALA A C 1
ATOM 706 O O . ALA A 1 87 ? -18.808 7.690 20.845 1.00 97.19 87 ALA A O 1
ATOM 707 N N . ARG A 1 88 ? -16.973 7.835 19.559 1.00 96.50 88 ARG A N 1
ATOM 708 C CA . ARG A 1 88 ? -16.809 9.297 19.666 1.00 96.50 88 ARG A CA 1
ATOM 709 C C . ARG A 1 88 ? -17.456 10.061 18.511 1.00 96.50 88 ARG A C 1
ATOM 711 O O . ARG A 1 88 ? -17.527 11.287 18.575 1.00 96.50 88 ARG A O 1
ATOM 718 N N . ILE A 1 89 ? -17.923 9.364 17.477 1.00 94.88 89 ILE A N 1
ATOM 719 C CA . ILE A 1 89 ? -18.581 9.968 16.319 1.00 94.88 89 ILE A CA 1
ATOM 720 C C . ILE A 1 89 ? -20.085 10.051 16.585 1.00 94.88 89 ILE A C 1
ATOM 722 O O . ILE A 1 89 ? -20.756 9.047 16.837 1.00 94.88 89 ILE A O 1
ATOM 726 N N . LYS A 1 90 ? -20.632 11.265 16.487 1.00 93.00 90 LYS A N 1
ATOM 727 C CA . LYS A 1 90 ? -22.074 11.496 16.541 1.00 93.00 90 LYS A CA 1
ATOM 728 C C . LYS A 1 90 ? -22.699 10.999 15.232 1.00 93.00 90 LYS A C 1
ATOM 730 O O . LYS A 1 90 ? -22.432 11.554 14.175 1.00 93.00 90 LYS A O 1
ATOM 735 N N . GLN A 1 91 ? -23.487 9.926 15.312 1.00 89.25 91 GLN A N 1
ATOM 736 C CA . GLN A 1 91 ? -24.042 9.239 14.133 1.00 89.25 91 GLN A CA 1
ATOM 737 C C . GLN A 1 91 ? -25.083 10.075 13.379 1.00 89.25 91 GLN A C 1
ATOM 739 O O . GLN A 1 91 ? -25.198 9.975 12.163 1.00 89.25 91 GLN A O 1
ATOM 744 N N . ASP A 1 92 ? -25.828 10.896 14.113 1.00 91.12 92 ASP A N 1
ATOM 745 C CA . ASP A 1 92 ? -26.760 11.870 13.561 1.00 91.12 92 ASP A CA 1
ATOM 746 C C . ASP A 1 92 ? -26.228 13.264 13.878 1.00 91.12 92 ASP A C 1
ATOM 748 O O . ASP A 1 92 ? -26.337 13.751 15.011 1.00 91.12 92 ASP A O 1
ATOM 752 N N . ASP A 1 93 ? -25.574 13.868 12.893 1.00 90.50 93 ASP A N 1
ATOM 753 C CA . ASP A 1 93 ? -25.053 15.215 13.009 1.00 90.50 93 ASP A CA 1
ATOM 754 C C . ASP A 1 93 ? -25.464 16.064 11.813 1.00 90.50 93 ASP A C 1
ATOM 756 O O . ASP A 1 93 ? -25.564 15.596 10.680 1.00 90.50 93 ASP A O 1
ATOM 760 N N . SER A 1 94 ? -25.734 17.333 12.087 1.00 90.62 94 SER A N 1
ATOM 761 C CA . SER A 1 94 ? -26.116 18.315 11.080 1.00 90.62 94 SER A CA 1
ATOM 762 C C . SER A 1 94 ? -25.121 19.459 11.129 1.00 90.62 94 SER A C 1
ATOM 764 O O . SER A 1 94 ? -24.732 19.903 12.212 1.00 90.62 94 SER A O 1
ATOM 766 N N . SER A 1 95 ? -24.717 19.948 9.958 1.00 91.25 95 SER A N 1
ATOM 767 C CA . SER A 1 95 ? -23.912 21.160 9.877 1.00 91.25 95 SER A CA 1
ATOM 768 C C . SER A 1 95 ? -24.695 22.360 10.411 1.00 91.25 95 SER A C 1
ATOM 770 O O . SER A 1 95 ? -25.925 22.347 10.519 1.00 91.25 95 SER A O 1
ATOM 772 N N . VAL A 1 96 ? -23.970 23.423 10.752 1.00 93.31 96 VAL A N 1
ATOM 773 C CA . VAL A 1 96 ? -24.596 24.686 11.147 1.00 93.31 96 VAL A CA 1
ATOM 774 C C . VAL A 1 96 ? -25.435 25.206 9.971 1.00 93.31 96 VAL A C 1
ATOM 776 O O . VAL A 1 96 ? -24.912 25.259 8.858 1.00 93.31 96 VAL A O 1
ATOM 779 N N . PRO A 1 97 ? -26.710 25.590 10.183 1.00 93.19 97 PRO A N 1
ATOM 780 C CA . PRO A 1 97 ? -27.520 26.173 9.121 1.00 93.19 97 PRO A CA 1
ATOM 781 C C . PRO A 1 97 ? -26.899 27.468 8.595 1.00 93.19 97 PRO A C 1
ATOM 783 O O . PRO A 1 97 ? -26.582 28.369 9.376 1.00 93.19 97 PRO A O 1
ATOM 786 N N . GLU A 1 98 ? -26.788 27.584 7.277 1.00 92.31 98 GLU A N 1
ATOM 787 C CA . GLU A 1 98 ? -26.343 28.794 6.590 1.00 92.31 98 GLU A CA 1
ATOM 788 C C . GLU A 1 98 ? -27.398 29.279 5.587 1.00 92.31 98 GLU A C 1
ATOM 790 O O . GLU A 1 98 ? -28.289 28.530 5.184 1.00 92.31 98 GLU A O 1
ATOM 795 N N . ARG A 1 99 ? -27.358 30.576 5.264 1.00 85.31 99 ARG A N 1
ATOM 796 C CA . ARG A 1 99 ? -28.209 31.183 4.234 1.00 85.31 99 ARG A CA 1
ATOM 797 C C . ARG A 1 99 ? -27.416 31.278 2.938 1.00 85.31 99 ARG A C 1
ATOM 799 O O . ARG A 1 99 ? -26.284 31.754 2.987 1.00 85.31 99 ARG A O 1
ATOM 806 N N . ASP A 1 100 ? -28.062 30.914 1.835 1.00 76.06 100 ASP A N 1
ATOM 807 C CA . ASP A 1 100 ? -27.592 31.185 0.470 1.00 76.06 100 ASP A CA 1
ATOM 808 C C . ASP A 1 100 ? -27.419 32.693 0.197 1.00 76.06 100 ASP A C 1
ATOM 810 O O . ASP A 1 100 ? -28.228 33.505 0.727 1.00 76.06 100 ASP A O 1
#

Solvent-accessible surface area (backbone atoms only — not comparable to full-atom values): 6833 Å² total; per-residue (Å²): 142,86,84,81,84,85,81,82,80,79,78,77,79,76,81,73,82,72,76,81,73,76,75,85,78,83,76,44,95,38,76,49,80,49,100,90,49,74,44,80,35,40,57,59,80,63,66,50,95,84,72,67,55,64,69,45,52,51,52,52,52,43,47,49,54,43,49,52,63,72,46,55,87,44,47,74,58,53,53,51,52,50,52,58,53,56,74,71,53,72,88,83,74,77,78,83,90,78,82,134

Secondary structure (DSSP, 8-state):
--PPP--------------PPPPP------EEEETTEEEE-TTGGG--TTS--HHHHHHHHHHHHHHHHHHGGGHHHHHHHHHHHHTTS-SS--PPP---